Protein AF-A0A9D5EWW2-F1 (afdb_monomer_lite)

Secondary structure (DSSP, 8-state):
--HHHHHHHHHHHHHHHHHHHHHHHHHT-TTEEEEEEEEE--EETTEEEEEEEEEEEETTS-EEEEEEEEEEETTEEEEEEEEEEEETTEEEEEEEEEEEEE-HHHHHHHHHHHHHHHHHSS--

Foldseek 3Di:
DDPLVVLLVVLVVLLLVLQVVLQVVLVPDPQFDDKDWDWDFDDDVQKTKIKIKIWTQGPVRKIKMWIWMWIGHPQFIFIWTFIWIGDPVGIDTPDTQDGDGHHSNRSSVCSNVSSVVSSPPDDD

pLDDT: mean 95.32, std 6.01, range [60.41, 98.56]

Sequence (124 aa):
MNPEAIALLSAIANCHGKLREHAIRLRERPTVRDVKHVCEIPVLDGAFRVEEFVDAELVSGEAISWFLEVTVAPNGVAVEADVRRIHNVGQDLVTGIAEDKLTVDEAARQLPEIAERLCSAGTV

Radius of gyration: 14.93 Å; chains: 1; bounding box: 36×25×38 Å

Structure (mmCIF, N/CA/C/O backbone):
data_AF-A0A9D5EWW2-F1
#
_entry.id   AF-A0A9D5EWW2-F1
#
loop_
_atom_site.group_PDB
_atom_site.id
_atom_site.type_symbol
_atom_site.label_atom_id
_atom_site.label_alt_id
_atom_site.label_comp_id
_atom_site.label_asym_id
_atom_site.label_entity_id
_atom_site.label_seq_id
_atom_site.pdbx_PDB_ins_code
_atom_site.Cartn_x
_atom_site.Cartn_y
_atom_site.Cartn_z
_atom_site.occupancy
_atom_site.B_iso_or_equiv
_atom_site.auth_seq_id
_atom_site.auth_comp_id
_atom_site.auth_asym_id
_atom_site.auth_atom_id
_atom_site.pdbx_PDB_model_num
ATOM 1 N N . MET A 1 1 ? 23.647 4.860 -13.351 1.00 65.19 1 MET A N 1
ATOM 2 C CA . MET A 1 1 ? 22.381 4.271 -12.862 1.00 65.19 1 MET A CA 1
ATOM 3 C C . MET A 1 1 ? 21.278 4.764 -13.793 1.00 65.19 1 MET A C 1
ATOM 5 O O . MET A 1 1 ? 21.342 5.932 -14.156 1.00 65.19 1 MET A O 1
ATOM 9 N N . ASN A 1 2 ? 20.376 3.896 -14.271 1.00 86.69 2 ASN A N 1
ATOM 10 C CA . ASN A 1 2 ? 19.315 4.285 -15.218 1.00 86.69 2 ASN A CA 1
ATOM 11 C C . ASN A 1 2 ? 18.400 5.352 -14.559 1.00 86.69 2 ASN A C 1
ATOM 13 O O . ASN A 1 2 ? 17.913 5.081 -13.459 1.00 86.69 2 ASN A O 1
ATOM 17 N N . PRO A 1 3 ? 18.177 6.537 -15.170 1.00 90.38 3 PRO A N 1
ATOM 18 C CA . PRO A 1 3 ? 17.271 7.560 -14.638 1.00 90.38 3 PRO A CA 1
ATOM 19 C C . PRO A 1 3 ? 15.864 7.044 -14.313 1.00 90.38 3 PRO A C 1
ATOM 21 O O . PRO A 1 3 ? 15.308 7.412 -13.282 1.00 90.38 3 PRO A O 1
ATOM 24 N N . GLU A 1 4 ? 15.322 6.142 -15.132 1.00 90.12 4 GLU A N 1
ATOM 25 C CA . GLU A 1 4 ? 13.994 5.545 -14.925 1.00 90.12 4 GLU A CA 1
ATOM 26 C C . GLU A 1 4 ? 13.959 4.684 -13.656 1.00 90.12 4 GLU A C 1
ATOM 28 O O . GLU A 1 4 ? 13.011 4.736 -12.878 1.00 90.12 4 GLU A O 1
ATOM 33 N N . ALA A 1 5 ? 15.040 3.944 -13.394 1.00 91.38 5 ALA A N 1
ATOM 34 C CA . ALA A 1 5 ? 15.168 3.148 -12.180 1.00 91.38 5 ALA A CA 1
ATOM 35 C C . ALA A 1 5 ? 15.257 4.037 -10.929 1.00 91.38 5 ALA A C 1
ATOM 37 O O . ALA A 1 5 ? 14.656 3.717 -9.907 1.00 91.38 5 ALA A O 1
ATOM 38 N N . ILE A 1 6 ? 15.963 5.173 -11.004 1.00 95.94 6 ILE A N 1
ATOM 39 C CA . ILE A 1 6 ? 16.004 6.151 -9.904 1.00 95.94 6 ILE A CA 1
ATOM 40 C C . ILE A 1 6 ? 14.610 6.733 -9.658 1.00 95.94 6 ILE A C 1
ATOM 42 O O . ILE A 1 6 ? 14.208 6.863 -8.502 1.00 95.94 6 ILE A O 1
ATOM 46 N N . ALA A 1 7 ? 13.875 7.071 -10.719 1.00 96.88 7 ALA A N 1
ATOM 47 C CA . ALA A 1 7 ? 12.526 7.615 -10.611 1.00 96.88 7 ALA A CA 1
ATOM 48 C C . ALA A 1 7 ? 11.572 6.612 -9.948 1.00 96.88 7 ALA A C 1
ATOM 50 O O . ALA A 1 7 ? 10.880 6.971 -8.997 1.00 96.88 7 ALA A O 1
ATOM 51 N N . LEU A 1 8 ? 11.609 5.344 -10.367 1.00 97.00 8 LEU A N 1
ATOM 52 C CA . LEU A 1 8 ? 10.807 4.281 -9.761 1.00 97.00 8 LEU A CA 1
ATOM 53 C C . LEU A 1 8 ? 11.155 4.066 -8.282 1.00 97.00 8 LEU A C 1
ATOM 55 O O . LEU A 1 8 ? 10.263 4.044 -7.440 1.00 97.00 8 LEU A O 1
ATOM 59 N N . LEU A 1 9 ? 12.443 3.965 -7.941 1.00 96.75 9 LEU A N 1
ATOM 60 C CA . LEU A 1 9 ? 12.876 3.813 -6.547 1.00 96.75 9 LEU A CA 1
ATOM 61 C C . LEU A 1 9 ? 12.469 5.016 -5.686 1.00 96.75 9 LEU A C 1
ATOM 63 O O . LEU A 1 9 ? 12.074 4.848 -4.535 1.00 96.75 9 LEU A O 1
ATOM 67 N N . SER A 1 10 ? 12.528 6.224 -6.248 1.00 97.69 10 SER A N 1
ATOM 68 C CA . SER A 1 10 ? 12.083 7.444 -5.568 1.00 97.69 10 SER A CA 1
ATOM 69 C C . SER A 1 10 ? 10.572 7.442 -5.342 1.00 97.69 10 SER A C 1
ATOM 71 O O . SER A 1 10 ? 10.112 7.877 -4.288 1.00 97.69 10 SER A O 1
ATOM 73 N N . ALA A 1 11 ? 9.800 6.924 -6.300 1.00 98.19 11 ALA A N 1
ATOM 74 C CA . ALA A 1 11 ? 8.358 6.768 -6.171 1.00 98.19 11 ALA A CA 1
ATOM 75 C C . ALA A 1 11 ? 7.998 5.739 -5.088 1.00 98.19 11 ALA A C 1
ATOM 77 O O .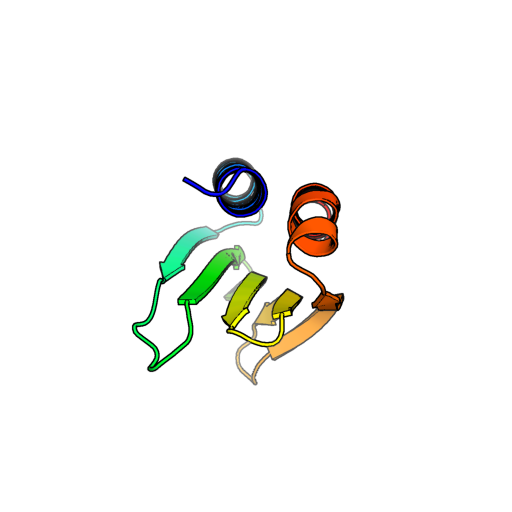 ALA A 1 11 ? 7.194 6.048 -4.213 1.00 98.19 11 ALA A O 1
ATOM 78 N N . ILE A 1 12 ? 8.662 4.578 -5.065 1.00 98.06 12 ILE A N 1
ATOM 79 C CA . ILE A 1 12 ? 8.504 3.565 -4.005 1.00 98.06 12 ILE A CA 1
ATOM 80 C C . ILE A 1 12 ? 8.849 4.161 -2.631 1.00 98.06 12 ILE A C 1
ATOM 82 O O . ILE A 1 12 ? 8.091 4.010 -1.675 1.00 98.06 12 ILE A O 1
ATOM 86 N N . ALA A 1 13 ? 9.954 4.906 -2.527 1.00 98.00 13 ALA A N 1
ATOM 87 C CA . ALA A 1 13 ? 10.333 5.581 -1.286 1.00 98.00 13 ALA A CA 1
ATOM 88 C C . ALA A 1 13 ? 9.301 6.639 -0.846 1.00 98.00 13 ALA A C 1
ATOM 90 O O . ALA A 1 13 ? 9.075 6.818 0.353 1.00 98.00 13 ALA A O 1
ATOM 91 N N . ASN A 1 14 ? 8.656 7.329 -1.793 1.00 97.69 14 ASN A N 1
ATOM 92 C CA . ASN A 1 14 ? 7.564 8.257 -1.499 1.00 97.69 14 ASN A CA 1
ATOM 93 C C . ASN A 1 14 ? 6.345 7.522 -0.925 1.00 97.69 14 ASN A C 1
ATOM 95 O O . ASN A 1 14 ? 5.815 7.953 0.100 1.00 97.69 14 ASN A O 1
ATOM 99 N N . CYS A 1 15 ? 5.956 6.393 -1.529 1.00 98.25 15 CYS A N 1
ATOM 100 C CA . CYS A 1 15 ? 4.889 5.541 -1.009 1.00 98.25 15 CYS A CA 1
ATOM 101 C C . CYS A 1 15 ? 5.188 5.109 0.430 1.00 98.25 15 CYS A C 1
ATOM 103 O O . CYS A 1 15 ? 4.363 5.341 1.310 1.00 98.25 15 CYS A O 1
ATOM 105 N N . HIS A 1 16 ? 6.393 4.601 0.697 1.00 98.25 16 HIS A N 1
ATOM 106 C CA . HIS A 1 16 ? 6.809 4.236 2.053 1.00 98.25 16 HIS A CA 1
ATOM 107 C C . HIS A 1 16 ? 6.665 5.402 3.044 1.00 98.25 16 HIS A C 1
ATOM 109 O O . HIS A 1 16 ? 6.112 5.256 4.136 1.00 98.25 16 HIS A O 1
ATOM 115 N N . GLY A 1 17 ? 7.123 6.599 2.656 1.00 97.94 17 GLY A N 1
ATOM 116 C CA . GLY A 1 17 ? 6.959 7.810 3.462 1.00 97.94 17 GLY A CA 1
ATOM 117 C C . GLY A 1 17 ? 5.491 8.111 3.782 1.00 97.94 17 GLY A C 1
ATOM 118 O O . GLY A 1 17 ? 5.155 8.371 4.939 1.00 97.94 17 GLY A O 1
ATOM 119 N N . LYS A 1 18 ? 4.607 8.004 2.784 1.00 97.56 18 LYS A N 1
ATOM 120 C CA . LYS A 1 18 ? 3.158 8.215 2.928 1.00 97.56 18 LYS A CA 1
ATOM 121 C C . LYS A 1 18 ? 2.513 7.200 3.868 1.00 97.56 18 LYS A C 1
ATOM 123 O O . LYS A 1 18 ? 1.782 7.609 4.771 1.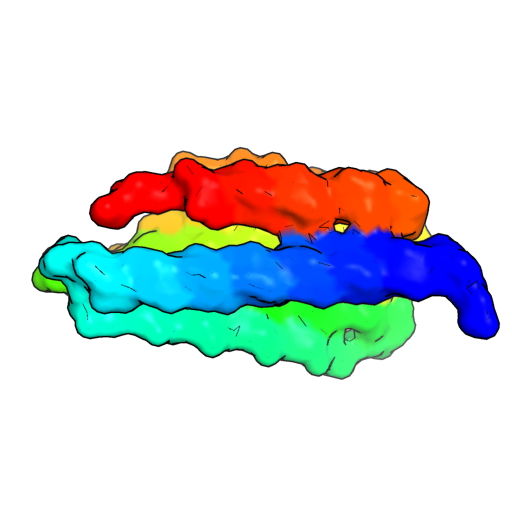00 97.56 18 LYS A O 1
ATOM 128 N N . LEU A 1 19 ? 2.798 5.907 3.698 1.00 97.94 19 LEU A N 1
ATOM 129 C CA . LEU A 1 19 ? 2.263 4.859 4.574 1.00 97.94 19 LEU A CA 1
ATOM 130 C C . LEU A 1 19 ? 2.780 5.027 6.008 1.00 97.94 19 LEU A C 1
ATOM 132 O O . LEU A 1 19 ? 2.002 4.935 6.958 1.00 97.94 19 LEU A O 1
ATOM 136 N N . ARG A 1 20 ? 4.056 5.385 6.186 1.00 98.12 20 ARG A N 1
ATOM 137 C CA . ARG A 1 20 ? 4.621 5.693 7.507 1.00 98.12 20 ARG A CA 1
ATOM 138 C C . ARG A 1 20 ? 3.913 6.867 8.187 1.00 98.12 20 ARG A C 1
ATOM 140 O O . ARG A 1 20 ? 3.576 6.780 9.368 1.00 98.12 20 ARG A O 1
ATOM 147 N N . GLU A 1 21 ? 3.692 7.968 7.472 1.00 97.69 21 GLU A N 1
ATOM 148 C CA . GLU A 1 21 ? 2.942 9.121 7.990 1.00 97.69 21 GLU A CA 1
ATOM 149 C C . GLU A 1 21 ? 1.495 8.752 8.320 1.00 97.69 21 GLU A C 1
ATOM 151 O O . GLU A 1 21 ? 0.966 9.161 9.355 1.00 97.69 21 GLU A O 1
ATOM 156 N N . HIS A 1 22 ? 0.856 7.953 7.465 1.00 97.56 22 HIS A N 1
ATOM 157 C CA . HIS A 1 22 ? -0.493 7.457 7.691 1.00 97.56 22 HIS A CA 1
ATOM 158 C C . HIS A 1 22 ? -0.567 6.606 8.968 1.00 97.56 22 HIS A C 1
ATOM 160 O O . HIS A 1 22 ? -1.421 6.865 9.816 1.00 97.56 22 HIS A O 1
ATOM 166 N N . ALA A 1 23 ? 0.385 5.692 9.182 1.00 98.00 23 ALA A N 1
ATOM 167 C CA . ALA A 1 23 ? 0.491 4.906 10.409 1.00 98.00 23 ALA A CA 1
ATOM 168 C C . ALA A 1 23 ? 0.651 5.784 11.662 1.00 98.00 23 ALA A C 1
ATOM 170 O O . ALA A 1 23 ? 0.042 5.505 12.694 1.00 98.00 23 ALA A O 1
ATOM 171 N N . ILE A 1 24 ? 1.436 6.866 11.589 1.00 97.38 24 ILE A N 1
ATOM 172 C CA . ILE A 1 24 ? 1.569 7.830 12.695 1.00 97.38 24 ILE A CA 1
ATOM 173 C C . ILE A 1 24 ? 0.221 8.497 12.992 1.00 97.38 24 ILE A C 1
ATOM 175 O O . ILE A 1 24 ? -0.209 8.484 14.143 1.00 97.38 24 ILE A O 1
ATOM 179 N N . ARG A 1 25 ? -0.480 9.004 11.970 1.00 96.88 25 ARG A N 1
ATOM 180 C CA . ARG A 1 25 ? -1.799 9.644 12.140 1.00 96.88 25 ARG A CA 1
ATOM 181 C C . ARG A 1 25 ? -2.857 8.690 12.694 1.00 96.88 25 ARG A C 1
ATOM 183 O O . ARG A 1 25 ? -3.733 9.114 13.439 1.00 96.88 25 ARG A O 1
ATOM 190 N N . LEU A 1 26 ? -2.808 7.411 12.327 1.00 96.94 26 LEU A N 1
ATOM 191 C CA . LEU A 1 26 ? -3.737 6.404 12.841 1.00 96.94 26 LEU A CA 1
ATOM 192 C C . LEU A 1 26 ? -3.565 6.170 14.345 1.00 96.94 26 LEU A C 1
ATOM 194 O O . LEU A 1 26 ? -4.565 6.031 15.041 1.00 96.94 26 LEU A O 1
ATOM 198 N N . ARG A 1 27 ? -2.328 6.202 14.863 1.00 96.88 27 ARG A N 1
ATOM 199 C CA . ARG A 1 27 ? -2.054 6.035 16.307 1.00 96.88 27 ARG A CA 1
ATOM 200 C C . ARG A 1 27 ? -2.676 7.125 17.174 1.00 96.88 27 ARG A C 1
ATOM 202 O O . ARG A 1 27 ? -2.878 6.915 18.363 1.00 96.88 27 ARG A O 1
ATOM 209 N N . GLU A 1 28 ? -2.959 8.287 16.596 1.00 95.81 28 GLU A N 1
ATOM 210 C CA . GLU A 1 28 ? -3.572 9.419 17.294 1.00 95.81 28 GLU A CA 1
ATOM 211 C C . GLU A 1 28 ? -5.106 9.308 17.360 1.00 95.81 28 GLU A C 1
ATOM 213 O O . GLU A 1 28 ? -5.755 10.113 18.033 1.00 95.81 28 GLU A O 1
ATOM 218 N N . ARG A 1 29 ? -5.717 8.327 16.674 1.00 95.94 29 ARG A N 1
ATOM 219 C CA . ARG A 1 29 ? -7.176 8.174 16.629 1.00 95.94 29 ARG A CA 1
ATOM 220 C C . ARG A 1 29 ? -7.704 7.419 17.853 1.00 95.94 29 ARG A C 1
ATOM 222 O O . ARG A 1 29 ? -7.217 6.336 18.156 1.00 95.94 29 ARG A O 1
ATOM 229 N N . PRO A 1 30 ? -8.779 7.902 18.503 1.00 95.69 30 PRO A N 1
ATOM 230 C CA . PRO A 1 30 ? -9.335 7.262 19.699 1.00 95.69 30 PRO A CA 1
ATOM 231 C C . PRO A 1 30 ? -10.001 5.903 19.426 1.00 95.69 30 PRO A C 1
ATOM 233 O O . PRO A 1 30 ? -10.210 5.126 20.353 1.00 95.69 30 PRO A O 1
ATOM 236 N N . THR A 1 31 ? -10.364 5.620 18.172 1.00 96.06 31 THR A N 1
ATOM 237 C CA . THR A 1 31 ? -10.945 4.340 17.736 1.00 96.06 31 THR A CA 1
ATOM 238 C C . THR A 1 31 ? -9.889 3.267 17.470 1.00 96.06 31 THR A C 1
ATOM 240 O O . THR A 1 31 ? -10.243 2.093 17.349 1.00 96.06 31 THR A O 1
ATOM 243 N N . VAL A 1 32 ? -8.608 3.648 17.421 1.00 97.69 32 VAL A N 1
ATOM 244 C CA . VAL A 1 32 ? -7.473 2.771 17.132 1.00 97.69 32 VAL A CA 1
ATOM 245 C C . VAL A 1 32 ? -6.789 2.372 18.434 1.00 97.69 32 VAL A C 1
ATOM 247 O O . VAL A 1 32 ? -6.403 3.210 19.246 1.00 97.69 32 VAL A O 1
ATOM 250 N N . ARG A 1 33 ? -6.650 1.065 18.634 1.00 97.75 33 ARG A N 1
ATOM 251 C CA . ARG A 1 33 ? -5.991 0.446 19.782 1.00 97.75 33 ARG A CA 1
ATOM 252 C C . ARG A 1 33 ? -4.491 0.284 19.562 1.00 97.75 33 ARG A C 1
ATOM 254 O O . ARG A 1 33 ? -3.718 0.565 20.471 1.00 97.75 33 ARG A O 1
ATOM 261 N N . ASP A 1 34 ? -4.101 -0.192 18.384 1.00 98.19 34 ASP A N 1
ATOM 262 C CA . ASP A 1 34 ? -2.705 -0.401 18.004 1.00 98.19 34 ASP A CA 1
ATOM 263 C C . ASP A 1 34 ? -2.520 -0.184 16.498 1.00 98.19 34 ASP A C 1
ATOM 265 O O . ASP A 1 34 ? -3.465 -0.325 15.720 1.00 98.19 34 ASP A O 1
ATOM 269 N N . VAL A 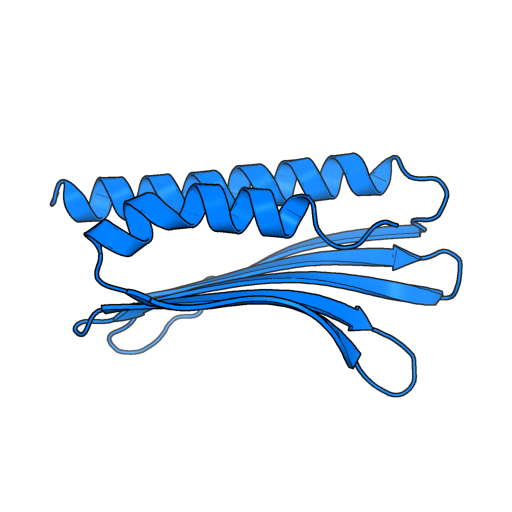1 35 ? -1.299 0.171 16.092 1.00 98.31 35 VAL A N 1
ATOM 270 C CA . VAL A 1 35 ? -0.932 0.321 14.681 1.00 98.31 35 VAL A CA 1
ATOM 271 C C . VAL A 1 35 ? 0.381 -0.380 14.388 1.00 98.31 35 VAL A C 1
ATOM 273 O O . VAL A 1 35 ? 1.458 0.061 14.826 1.00 98.31 35 VAL A O 1
ATOM 276 N N . LYS A 1 36 ? 0.296 -1.393 13.530 1.00 98.06 36 LYS A N 1
ATOM 277 C CA . LYS A 1 36 ? 1.441 -2.098 12.969 1.00 98.06 36 LYS A CA 1
ATOM 278 C C . LYS A 1 36 ? 1.755 -1.529 11.589 1.00 98.06 36 LYS A C 1
ATOM 280 O O . LYS A 1 36 ? 0.870 -1.364 10.766 1.00 98.06 36 LYS A O 1
ATOM 285 N N . HIS A 1 37 ? 3.023 -1.230 11.335 1.00 98.25 37 HIS A N 1
ATOM 286 C CA . HIS A 1 37 ? 3.507 -0.827 10.015 1.00 98.25 37 HIS A CA 1
ATOM 287 C C . HIS A 1 37 ? 4.671 -1.734 9.648 1.00 98.25 37 HIS A C 1
ATOM 289 O O . HIS A 1 37 ? 5.631 -1.836 10.416 1.00 98.25 37 HIS A O 1
ATOM 295 N N . VAL A 1 38 ? 4.557 -2.429 8.522 1.00 97.88 38 VAL A N 1
ATOM 296 C CA . VAL A 1 38 ? 5.534 -3.418 8.067 1.00 97.88 38 VAL A CA 1
ATOM 297 C C . VAL A 1 38 ? 5.855 -3.162 6.607 1.00 97.88 38 VAL A C 1
ATOM 299 O O . VAL A 1 38 ? 4.956 -2.918 5.811 1.00 97.88 38 VAL A O 1
ATOM 302 N N . CYS A 1 39 ? 7.140 -3.244 6.279 1.00 97.94 39 CYS A N 1
ATOM 303 C CA . CYS A 1 39 ? 7.655 -3.237 4.919 1.00 97.94 39 CYS A CA 1
ATOM 304 C C . CYS A 1 39 ? 8.552 -4.469 4.765 1.00 97.94 39 CYS A C 1
ATOM 306 O O . CYS A 1 39 ? 9.543 -4.614 5.487 1.00 97.94 39 CYS A O 1
ATOM 308 N N . GLU A 1 40 ? 8.183 -5.362 3.859 1.00 97.50 40 GLU A N 1
ATOM 309 C CA . GLU A 1 40 ? 8.900 -6.584 3.526 1.00 97.50 40 GLU A CA 1
ATOM 310 C C . GLU A 1 40 ? 9.424 -6.502 2.093 1.00 97.50 40 GLU A C 1
ATOM 312 O O . GLU A 1 40 ? 8.763 -6.013 1.179 1.00 97.50 40 GLU A O 1
ATOM 317 N N . ILE A 1 41 ? 10.652 -6.982 1.901 1.00 96.31 41 ILE A N 1
ATOM 318 C CA . ILE A 1 41 ? 11.314 -7.026 0.595 1.00 96.31 41 ILE A CA 1
ATOM 319 C C . ILE A 1 41 ? 11.754 -8.473 0.365 1.00 96.31 41 ILE A C 1
ATOM 321 O O . ILE A 1 41 ? 12.920 -8.811 0.606 1.00 96.31 41 ILE A O 1
ATOM 325 N N . PRO A 1 42 ? 10.820 -9.375 0.015 1.00 93.00 42 PRO A N 1
ATOM 326 C CA . PRO A 1 42 ? 11.150 -10.775 -0.185 1.00 93.00 42 PRO A CA 1
ATOM 327 C C . PRO A 1 42 ? 12.109 -10.940 -1.364 1.00 93.00 42 PRO A C 1
ATOM 329 O O . PRO A 1 42 ? 12.028 -10.249 -2.382 1.00 93.00 42 PRO A O 1
ATOM 332 N N . VAL A 1 43 ? 13.029 -11.893 -1.227 1.00 88.19 43 VAL A N 1
ATOM 333 C CA . VAL A 1 43 ? 13.944 -12.265 -2.307 1.00 88.19 43 VAL A CA 1
ATOM 334 C C . VAL A 1 43 ? 13.190 -13.162 -3.281 1.00 88.19 43 VAL A C 1
ATOM 336 O O . VAL A 1 43 ? 12.742 -14.243 -2.903 1.00 88.19 43 VAL A O 1
ATOM 339 N N . LEU A 1 44 ? 13.066 -12.716 -4.530 1.00 89.75 44 LEU A N 1
ATOM 340 C CA . LEU A 1 44 ? 12.427 -13.460 -5.611 1.00 89.75 44 LEU A CA 1
ATOM 341 C C . LEU A 1 44 ? 13.413 -13.642 -6.767 1.00 89.75 44 LEU A C 1
ATOM 343 O O . LEU A 1 44 ? 14.130 -12.714 -7.145 1.00 89.75 44 LEU A O 1
ATOM 347 N N . ASP A 1 45 ? 13.436 -14.834 -7.358 1.00 90.31 45 ASP A N 1
ATOM 348 C CA . ASP A 1 45 ? 14.298 -15.101 -8.506 1.00 90.31 45 ASP A CA 1
ATOM 349 C C . ASP A 1 45 ? 13.828 -14.296 -9.723 1.00 90.31 45 ASP A C 1
ATOM 351 O O . ASP A 1 45 ? 12.736 -14.494 -10.255 1.00 90.31 45 ASP A O 1
ATOM 355 N N . GLY A 1 46 ? 14.681 -13.373 -10.173 1.00 90.94 46 GLY A N 1
ATOM 356 C CA . GLY A 1 46 ? 14.431 -12.558 -11.360 1.00 90.94 46 GLY A CA 1
ATOM 357 C C . GLY A 1 46 ? 13.442 -11.408 -11.165 1.00 90.94 46 GLY A C 1
ATOM 358 O O . GLY A 1 46 ? 13.098 -10.767 -12.153 1.00 90.94 46 GLY A O 1
ATOM 359 N N . ALA A 1 47 ? 13.012 -11.1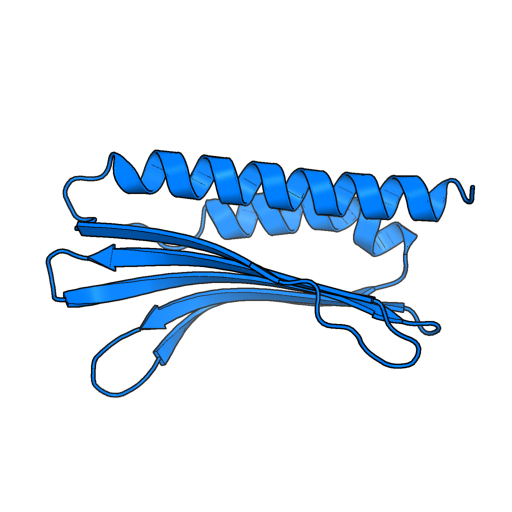16 -9.935 1.00 93.94 47 ALA A N 1
ATOM 360 C CA . ALA A 1 47 ? 12.128 -9.995 -9.630 1.00 93.94 47 ALA A CA 1
ATOM 361 C C . ALA A 1 47 ? 12.520 -9.306 -8.316 1.00 93.94 47 ALA A C 1
ATOM 363 O O . ALA A 1 47 ? 13.181 -9.879 -7.453 1.00 93.94 47 ALA A O 1
ATOM 364 N N . PHE A 1 48 ? 12.091 -8.061 -8.166 1.00 93.50 48 PHE A N 1
ATOM 365 C CA . PHE A 1 48 ? 12.183 -7.295 -6.931 1.00 93.50 48 PHE A CA 1
ATOM 366 C C . PHE A 1 48 ? 10.767 -6.987 -6.464 1.00 93.50 48 PHE A C 1
ATOM 368 O O . PHE A 1 48 ? 9.992 -6.431 -7.236 1.00 93.50 48 PHE A O 1
ATOM 375 N N . ARG A 1 49 ? 10.423 -7.333 -5.225 1.00 96.88 49 ARG A N 1
ATOM 376 C CA . ARG A 1 49 ? 9.099 -7.059 -4.665 1.00 96.88 49 ARG A CA 1
ATOM 377 C C . ARG A 1 49 ? 9.221 -6.278 -3.371 1.00 96.88 49 ARG A C 1
ATOM 379 O O . ARG A 1 49 ? 10.084 -6.580 -2.551 1.00 96.88 49 ARG A O 1
ATOM 386 N N . VAL A 1 50 ? 8.351 -5.291 -3.213 1.00 97.81 50 VAL A N 1
ATOM 387 C CA . VAL A 1 50 ? 8.117 -4.577 -1.960 1.00 97.81 50 VAL A CA 1
ATOM 388 C C . VAL A 1 50 ? 6.668 -4.807 -1.583 1.00 97.81 50 VAL A C 1
ATOM 390 O O . VAL A 1 50 ? 5.780 -4.479 -2.363 1.00 97.81 50 VAL A O 1
ATOM 393 N N . GLU A 1 51 ? 6.450 -5.355 -0.399 1.00 98.12 51 GLU A N 1
ATOM 394 C CA . GLU A 1 51 ? 5.140 -5.463 0.233 1.00 98.12 51 GLU A CA 1
ATOM 395 C C . GLU A 1 51 ? 5.131 -4.557 1.450 1.00 98.12 51 GLU A C 1
ATOM 397 O O . GLU A 1 51 ? 5.988 -4.660 2.328 1.00 98.12 51 GLU A O 1
ATOM 402 N N . GLU A 1 52 ? 4.171 -3.653 1.517 1.00 98.31 52 GLU A N 1
ATOM 403 C CA . GLU A 1 52 ? 4.041 -2.734 2.628 1.00 98.31 52 GLU A CA 1
ATOM 404 C C . GLU A 1 52 ? 2.596 -2.674 3.087 1.00 98.31 52 GLU A C 1
ATOM 406 O O . GLU A 1 52 ? 1.673 -2.539 2.285 1.00 98.31 52 GLU A O 1
ATOM 411 N N . PHE A 1 53 ? 2.401 -2.768 4.397 1.00 96.88 53 PHE A N 1
ATOM 412 C CA . PHE A 1 53 ? 1.081 -2.663 4.984 1.00 96.88 53 PHE A CA 1
ATOM 413 C C . PHE A 1 53 ? 1.084 -1.875 6.283 1.00 96.88 53 PHE A C 1
ATOM 415 O O . PHE A 1 53 ? 2.034 -1.901 7.076 1.00 96.88 53 PHE A O 1
ATOM 422 N N . VAL A 1 54 ? -0.022 -1.175 6.499 1.00 98.44 54 VAL A N 1
ATOM 423 C CA . VAL A 1 54 ? -0.367 -0.546 7.768 1.00 98.44 54 VAL A CA 1
ATOM 424 C C . VAL A 1 54 ? -1.626 -1.226 8.271 1.00 98.44 54 VAL A C 1
ATOM 426 O O . VAL A 1 54 ? -2.641 -1.181 7.593 1.00 98.44 54 VAL A O 1
ATOM 429 N N . ASP A 1 55 ? -1.573 -1.822 9.454 1.00 97.56 55 ASP A N 1
ATOM 430 C CA . ASP A 1 55 ? -2.737 -2.401 10.117 1.00 97.56 55 ASP A CA 1
ATOM 431 C C . ASP A 1 55 ? -3.104 -1.523 11.310 1.00 97.56 55 ASP A C 1
ATOM 433 O O . ASP A 1 55 ? -2.282 -1.321 12.206 1.00 97.56 55 ASP A O 1
ATOM 437 N N . ALA A 1 56 ? -4.333 -1.016 11.338 1.00 98.12 56 ALA A N 1
ATOM 438 C CA . ALA A 1 56 ? -4.917 -0.353 12.495 1.00 98.12 56 ALA A CA 1
ATOM 439 C C . ALA A 1 56 ? -5.888 -1.306 13.179 1.00 98.12 56 ALA A C 1
ATOM 441 O O . ALA A 1 56 ? -6.979 -1.564 12.667 1.00 98.12 56 ALA A O 1
ATOM 442 N N . GLU A 1 57 ? -5.509 -1.805 14.348 1.00 97.88 57 GLU A N 1
ATOM 443 C CA . GLU A 1 57 ? -6.424 -2.558 15.190 1.00 97.88 57 GLU A CA 1
ATOM 444 C C . GLU A 1 57 ? -7.371 -1.599 15.909 1.00 97.88 57 GLU A C 1
ATOM 446 O O . GLU A 1 57 ? -6.943 -0.616 16.512 1.00 97.88 57 GLU A O 1
ATOM 451 N N . LEU A 1 58 ? -8.666 -1.883 15.861 1.00 96.69 58 LEU A N 1
ATOM 452 C CA . LEU A 1 58 ? -9.717 -1.057 16.430 1.00 96.69 58 LEU A CA 1
ATOM 453 C C . LEU A 1 58 ? -10.050 -1.492 17.852 1.00 96.69 58 LEU A C 1
ATOM 455 O O . LEU A 1 58 ? -9.924 -2.657 18.231 1.00 96.69 58 LEU A O 1
ATOM 459 N N . VAL A 1 59 ? -10.599 -0.567 18.635 1.00 96.69 59 VAL A N 1
ATOM 460 C CA . VAL A 1 59 ? -11.144 -0.880 19.968 1.00 96.69 59 VAL A CA 1
ATOM 461 C C . VAL A 1 59 ? -12.285 -1.909 19.924 1.00 96.69 59 VAL A C 1
ATOM 463 O O . VAL A 1 59 ? -12.547 -2.566 20.928 1.00 96.69 59 VAL A O 1
ATOM 466 N N . SER A 1 60 ? -12.938 -2.083 18.767 1.00 93.94 60 SER A N 1
ATOM 467 C CA . SER A 1 60 ? -13.949 -3.125 18.532 1.00 93.94 60 SER A CA 1
ATOM 468 C C . SER A 1 60 ? -13.364 -4.541 18.437 1.00 93.94 60 SER A C 1
ATOM 470 O O . SER A 1 60 ? -14.122 -5.505 18.520 1.00 93.94 60 SER A O 1
ATOM 472 N N . GLY A 1 61 ? -12.042 -4.677 18.275 1.00 93.94 61 GLY A N 1
ATOM 473 C CA . GLY A 1 61 ? -11.347 -5.950 18.057 1.00 93.94 61 GLY A CA 1
ATOM 474 C C . GLY A 1 61 ? -11.221 -6.370 16.588 1.00 93.94 61 GLY A C 1
ATOM 475 O O . GLY A 1 61 ? -10.684 -7.436 16.307 1.00 93.94 61 GLY A O 1
ATOM 476 N N . GLU A 1 62 ? -11.711 -5.557 15.653 1.00 96.19 62 GLU A N 1
ATOM 477 C CA . GLU A 1 62 ? -11.439 -5.700 14.217 1.00 96.19 62 GLU A CA 1
ATOM 478 C C . GLU A 1 62 ? -10.186 -4.905 13.831 1.00 96.19 62 GLU A C 1
ATOM 480 O O . GLU A 1 62 ? -9.691 -4.115 14.630 1.00 96.19 62 GLU A O 1
ATOM 485 N N . ALA A 1 63 ? -9.695 -5.052 12.602 1.00 96.69 63 ALA A N 1
ATOM 486 C CA . ALA A 1 63 ? -8.636 -4.199 12.072 1.00 96.69 63 ALA A CA 1
ATOM 487 C C . ALA A 1 63 ? -8.966 -3.678 10.670 1.00 96.69 63 ALA A C 1
ATOM 489 O O . ALA A 1 63 ? -9.723 -4.301 9.925 1.00 96.69 63 ALA A O 1
ATOM 490 N N . ILE A 1 64 ? -8.389 -2.537 10.308 1.00 97.81 64 ILE A N 1
ATOM 491 C CA . ILE A 1 64 ? -8.344 -2.044 8.929 1.00 97.81 64 ILE A CA 1
ATOM 492 C C . ILE A 1 64 ? -6.895 -2.128 8.458 1.00 97.81 64 ILE A C 1
ATOM 494 O O . ILE A 1 64 ? -5.997 -1.711 9.186 1.00 97.81 64 ILE A O 1
ATOM 498 N N . SER A 1 65 ? -6.6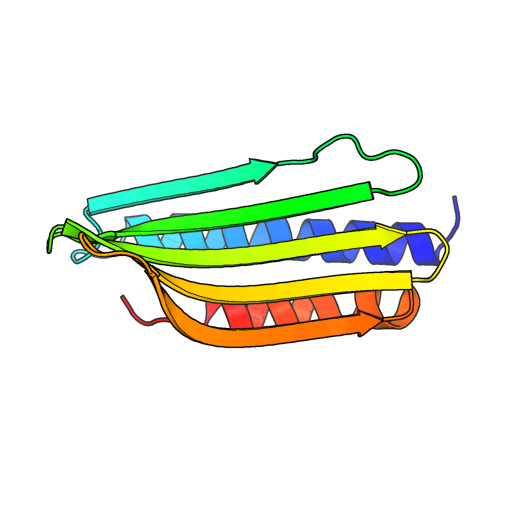75 -2.679 7.270 1.00 97.81 65 SER A N 1
ATOM 499 C CA . SER A 1 65 ? -5.357 -2.849 6.665 1.00 97.81 65 SER A CA 1
ATOM 500 C C . SER A 1 65 ? -5.275 -2.061 5.365 1.00 97.81 65 SER A C 1
ATOM 502 O O . SER A 1 65 ? -6.161 -2.190 4.522 1.00 97.81 65 SER A O 1
ATOM 504 N N . TRP A 1 66 ? -4.233 -1.248 5.209 1.00 98.44 66 TRP A N 1
ATOM 505 C CA . TRP A 1 66 ? -3.874 -0.573 3.961 1.00 98.44 66 TRP A CA 1
ATOM 506 C C . TRP A 1 66 ? -2.678 -1.289 3.374 1.00 98.44 66 TRP A C 1
ATOM 508 O O . TRP A 1 66 ? -1.599 -1.242 3.963 1.00 98.44 66 TRP A O 1
ATOM 518 N N . PHE A 1 67 ? -2.874 -1.925 2.228 1.00 98.25 67 PHE A N 1
ATOM 519 C CA . PHE A 1 67 ? -1.892 -2.777 1.582 1.00 98.25 67 PHE A CA 1
ATOM 520 C C . PHE A 1 67 ? -1.386 -2.136 0.288 1.00 98.25 67 PHE A C 1
ATOM 522 O O . PHE A 1 67 ? -2.170 -1.590 -0.492 1.00 98.25 67 PHE A O 1
ATOM 529 N N . LEU A 1 68 ? -0.074 -2.205 0.070 1.00 98.56 68 LEU A N 1
ATOM 530 C CA . LEU A 1 68 ? 0.605 -1.838 -1.166 1.00 98.56 68 LEU A CA 1
ATOM 531 C C . LEU A 1 68 ? 1.652 -2.905 -1.498 1.00 98.56 68 LEU A C 1
ATOM 533 O O . LEU A 1 68 ? 2.593 -3.116 -0.736 1.00 98.56 68 LEU A O 1
ATOM 537 N N . GLU A 1 69 ? 1.543 -3.502 -2.675 1.00 98.50 69 GLU A N 1
ATOM 538 C CA . GLU A 1 69 ? 2.578 -4.335 -3.271 1.00 98.50 69 GLU A CA 1
ATOM 539 C C . GLU A 1 69 ? 3.088 -3.689 -4.560 1.00 98.50 69 GLU A C 1
ATOM 541 O O . GLU A 1 69 ? 2.315 -3.254 -5.417 1.00 98.50 69 GLU A O 1
ATOM 546 N N . VAL A 1 70 ? 4.410 -3.659 -4.720 1.00 98.31 70 VAL A N 1
ATOM 547 C CA . VAL A 1 70 ? 5.077 -3.290 -5.970 1.00 98.31 70 VAL A CA 1
ATOM 548 C C . VAL A 1 70 ? 6.041 -4.402 -6.356 1.00 98.31 70 VAL A C 1
ATOM 550 O O . VAL A 1 70 ? 7.060 -4.605 -5.695 1.00 98.31 70 VAL A O 1
ATOM 553 N N . THR A 1 71 ? 5.755 -5.085 -7.460 1.00 97.94 71 THR A N 1
ATOM 554 C CA . THR A 1 71 ? 6.602 -6.145 -8.016 1.00 97.94 71 THR A CA 1
ATOM 555 C C . THR A 1 71 ? 7.229 -5.680 -9.329 1.00 97.94 71 THR A C 1
ATOM 557 O O . THR A 1 71 ? 6.552 -5.512 -10.337 1.00 97.94 71 THR A O 1
ATOM 560 N N . VAL A 1 72 ? 8.545 -5.492 -9.337 1.00 96.50 72 VAL A N 1
ATOM 561 C CA . VAL A 1 72 ? 9.360 -5.121 -10.499 1.00 96.50 72 VAL A CA 1
ATOM 562 C C . VAL A 1 72 ? 9.979 -6.376 -11.109 1.00 96.50 72 VAL A C 1
ATOM 564 O O . VAL A 1 72 ? 10.785 -7.060 -10.478 1.00 96.50 72 VAL A O 1
ATOM 567 N N . ALA A 1 73 ? 9.641 -6.659 -12.360 1.00 94.75 73 ALA A N 1
ATOM 568 C CA . ALA A 1 73 ? 10.123 -7.804 -13.122 1.00 94.75 73 ALA A CA 1
ATOM 569 C C . ALA A 1 73 ? 10.628 -7.360 -14.513 1.00 94.75 73 ALA A C 1
ATOM 571 O O . ALA A 1 73 ? 10.377 -6.228 -14.936 1.00 94.75 73 ALA A O 1
ATOM 572 N N . PRO A 1 74 ? 11.322 -8.224 -15.282 1.00 92.19 74 PRO A N 1
ATOM 573 C CA . PRO A 1 74 ? 11.857 -7.857 -16.596 1.00 92.19 74 PRO A CA 1
ATOM 574 C C . PRO A 1 74 ? 10.795 -7.409 -17.610 1.00 92.19 74 PRO A C 1
ATOM 576 O O . PRO A 1 74 ? 11.116 -6.715 -18.569 1.00 92.19 74 PRO A O 1
ATOM 579 N N . ASN A 1 75 ? 9.540 -7.821 -17.418 1.00 91.00 75 ASN A N 1
ATOM 580 C CA . ASN A 1 75 ? 8.412 -7.521 -18.297 1.00 91.00 75 ASN A CA 1
ATOM 581 C C . ASN A 1 75 ? 7.531 -6.356 -17.811 1.00 91.00 75 ASN A C 1
ATOM 583 O O . ASN A 1 75 ? 6.529 -6.072 -18.465 1.00 91.00 75 ASN A O 1
ATOM 587 N N . GLY A 1 76 ? 7.876 -5.695 -16.701 1.00 95.38 76 GLY A N 1
ATOM 588 C CA . GLY A 1 76 ? 7.134 -4.542 -16.193 1.00 95.38 76 GLY A CA 1
ATOM 589 C C . GLY A 1 76 ? 7.078 -4.463 -14.672 1.00 95.38 76 GLY A C 1
ATOM 590 O O . GLY A 1 76 ? 7.788 -5.168 -13.956 1.00 95.38 76 GLY A O 1
ATOM 591 N N . VAL A 1 77 ? 6.214 -3.579 -14.188 1.00 97.88 77 VAL A N 1
ATOM 592 C CA . VAL A 1 77 ? 5.946 -3.349 -12.770 1.00 97.88 77 VAL A CA 1
ATOM 593 C C . VAL A 1 77 ? 4.488 -3.693 -12.500 1.00 97.88 77 VAL A C 1
ATOM 595 O O . VAL A 1 77 ? 3.595 -3.063 -13.059 1.00 97.88 77 VAL A O 1
ATOM 598 N N . ALA A 1 78 ? 4.234 -4.696 -11.670 1.00 98.06 78 ALA A N 1
ATOM 599 C CA . ALA A 1 78 ? 2.903 -4.959 -11.142 1.00 98.06 78 ALA A CA 1
ATOM 600 C C . ALA A 1 78 ? 2.697 -4.146 -9.859 1.00 98.06 78 ALA A C 1
ATOM 602 O O . ALA A 1 78 ? 3.602 -4.080 -9.024 1.00 98.06 78 ALA A O 1
ATOM 603 N N . VAL A 1 79 ? 1.528 -3.525 -9.726 1.00 98.38 79 VAL A N 1
ATOM 604 C CA . VAL A 1 79 ? 1.133 -2.770 -8.534 1.00 98.38 79 VAL A CA 1
ATOM 605 C C . VAL A 1 79 ? -0.222 -3.275 -8.060 1.00 98.38 79 VAL A C 1
ATOM 607 O O . VAL A 1 79 ? -1.188 -3.247 -8.822 1.00 98.38 79 VAL A O 1
ATOM 610 N N . GLU A 1 80 ? -0.287 -3.697 -6.802 1.00 98.50 80 GLU A N 1
ATOM 611 C CA . GLU A 1 80 ? -1.529 -4.014 -6.094 1.00 98.50 80 GLU A CA 1
ATOM 612 C C . GLU A 1 80 ? -1.657 -3.049 -4.920 1.00 98.50 80 GLU A C 1
ATOM 614 O O . GLU A 1 80 ? -0.702 -2.828 -4.176 1.00 98.50 80 GLU A O 1
ATOM 619 N N . ALA A 1 81 ? -2.818 -2.425 -4.766 1.00 98.38 81 ALA A N 1
ATOM 620 C CA . ALA A 1 81 ? -3.092 -1.572 -3.623 1.00 98.38 81 ALA A CA 1
ATOM 621 C C . ALA A 1 81 ? -4.567 -1.638 -3.255 1.00 98.38 81 ALA A C 1
ATOM 623 O O . ALA A 1 81 ? -5.440 -1.426 -4.104 1.00 98.38 81 ALA A O 1
ATOM 624 N N . ASP A 1 82 ? -4.852 -1.862 -1.979 1.00 98.12 82 ASP A N 1
ATOM 625 C CA . ASP A 1 82 ? -6.217 -1.932 -1.480 1.00 98.12 82 ASP A CA 1
ATOM 626 C C . ASP A 1 82 ? -6.319 -1.693 0.029 1.00 98.12 82 ASP A C 1
ATOM 628 O O . ASP A 1 82 ? -5.329 -1.619 0.759 1.00 98.12 82 ASP A O 1
ATOM 632 N N . VAL A 1 83 ? -7.558 -1.515 0.482 1.00 98.12 83 VAL A N 1
ATOM 633 C CA . VAL A 1 83 ? -7.910 -1.436 1.897 1.00 98.12 83 VAL A CA 1
ATOM 634 C C . VAL A 1 83 ? -8.809 -2.608 2.243 1.00 98.12 83 VAL A C 1
ATOM 636 O O . VAL A 1 83 ? -9.821 -2.836 1.572 1.00 98.12 83 VAL A O 1
ATOM 639 N N . ARG A 1 84 ? -8.481 -3.320 3.318 1.00 97.44 84 ARG A N 1
ATOM 640 C CA . ARG A 1 84 ? -9.218 -4.495 3.798 1.00 97.44 84 ARG A CA 1
ATOM 641 C C . ARG A 1 84 ? -9.693 -4.278 5.226 1.00 97.44 84 ARG A C 1
ATOM 643 O O . ARG A 1 84 ? -9.009 -3.648 6.029 1.00 97.44 84 ARG A O 1
ATOM 650 N N . ARG A 1 85 ? -10.855 -4.830 5.562 1.00 96.44 85 ARG A N 1
ATOM 651 C CA . ARG A 1 85 ? -11.321 -4.976 6.943 1.00 96.44 85 ARG A CA 1
ATOM 652 C C . ARG A 1 85 ? -11.064 -6.408 7.373 1.00 96.44 85 ARG A C 1
ATOM 654 O O . ARG A 1 85 ? -11.521 -7.339 6.722 1.00 96.44 85 ARG A O 1
ATOM 661 N N . ILE A 1 86 ? -10.342 -6.572 8.469 1.00 95.81 86 ILE A N 1
ATOM 662 C CA . ILE A 1 86 ? -9.989 -7.861 9.052 1.00 95.81 86 ILE A CA 1
ATOM 663 C C . ILE A 1 86 ? -10.864 -8.076 10.286 1.00 95.81 86 ILE A C 1
ATOM 665 O O . ILE A 1 86 ? -10.945 -7.226 11.174 1.00 95.81 86 ILE A O 1
ATOM 669 N N . HIS A 1 87 ? -11.518 -9.228 10.345 1.00 94.50 87 HIS A N 1
ATOM 670 C CA . HIS A 1 87 ? -12.396 -9.635 11.439 1.00 94.50 87 HIS A CA 1
ATOM 671 C C . HIS A 1 87 ? -12.206 -11.124 11.755 1.00 94.50 87 HIS A C 1
ATOM 673 O O . HIS A 1 87 ? -11.497 -11.847 11.057 1.00 94.50 87 HIS A O 1
ATOM 679 N N . ASN A 1 88 ? -12.870 -11.625 12.793 1.00 92.06 88 ASN A N 1
ATOM 680 C CA . ASN A 1 88 ? -12.670 -12.989 13.295 1.00 92.06 88 ASN A CA 1
ATOM 681 C C . ASN A 1 88 ? -13.007 -14.123 12.303 1.00 92.06 88 ASN A C 1
ATOM 683 O O . ASN A 1 88 ? -12.577 -15.252 12.527 1.00 92.06 88 ASN A O 1
ATOM 687 N N . VAL A 1 89 ? -13.762 -13.851 11.235 1.00 93.06 89 VAL A N 1
ATOM 688 C CA . VAL A 1 89 ? -14.129 -14.847 10.211 1.00 93.06 89 VAL A CA 1
ATOM 689 C C . VAL A 1 89 ? -13.319 -14.737 8.913 1.00 93.06 89 VAL A C 1
ATOM 691 O O . VAL A 1 89 ? -13.538 -15.533 8.004 1.00 93.06 89 VAL A O 1
ATOM 694 N N . GLY A 1 90 ? -12.378 -13.790 8.809 1.00 94.25 90 GLY A N 1
ATOM 695 C CA . GLY A 1 90 ? -11.602 -13.557 7.585 1.00 94.25 90 GLY A CA 1
ATOM 696 C C . GLY A 1 90 ? -11.329 -12.080 7.302 1.00 94.25 90 GLY A C 1
ATOM 697 O O . GLY A 1 90 ? -11.157 -11.287 8.228 1.00 94.25 90 GLY A O 1
ATOM 698 N N . GLN A 1 91 ? -11.306 -11.721 6.020 1.00 95.81 91 GLN A N 1
ATOM 699 C CA . GLN A 1 91 ? -11.081 -10.356 5.555 1.00 95.81 91 GLN A CA 1
ATOM 700 C C . GLN A 1 91 ? -12.044 -9.995 4.423 1.00 95.81 91 GLN A C 1
ATOM 702 O O . GLN A 1 91 ? -12.294 -10.821 3.544 1.00 95.81 91 GLN A O 1
ATOM 707 N N . ASP A 1 92 ? -12.503 -8.750 4.426 1.00 96.19 92 ASP A N 1
ATOM 708 C CA . ASP A 1 92 ? -13.335 -8.169 3.378 1.00 96.19 92 ASP A CA 1
ATOM 709 C C . ASP A 1 92 ? -12.583 -7.031 2.686 1.00 96.19 92 ASP A C 1
ATOM 711 O O . ASP A 1 92 ? -11.971 -6.182 3.342 1.00 96.19 92 ASP A O 1
ATOM 715 N N . LEU A 1 93 ? -12.660 -6.977 1.356 1.00 96.25 93 LEU A N 1
ATOM 716 C CA . LEU A 1 93 ? -12.189 -5.823 0.595 1.00 96.25 93 LEU A CA 1
ATOM 717 C C . LEU A 1 93 ? -13.101 -4.624 0.889 1.00 96.25 93 LEU A C 1
ATOM 719 O O . LEU A 1 93 ? -14.298 -4.663 0.608 1.00 96.25 93 LEU A O 1
ATOM 723 N N . VAL A 1 94 ? -12.528 -3.549 1.426 1.00 95.50 94 VAL A N 1
ATOM 724 C CA . VAL A 1 94 ? -13.225 -2.271 1.633 1.00 95.50 94 VAL A CA 1
ATOM 725 C C . VAL A 1 94 ? -13.188 -1.467 0.340 1.00 95.50 94 VAL A C 1
ATOM 727 O O . VAL A 1 94 ? -14.227 -1.030 -0.149 1.00 95.50 94 VAL A O 1
ATOM 730 N N . THR A 1 95 ? -11.988 -1.308 -0.226 1.00 96.31 95 THR A N 1
ATOM 731 C CA . THR A 1 95 ? -11.759 -0.521 -1.441 1.00 96.31 95 THR A CA 1
ATOM 732 C C . THR A 1 95 ? -10.547 -1.054 -2.195 1.00 96.31 95 THR A C 1
ATOM 734 O O . THR A 1 95 ? -9.457 -1.094 -1.635 1.00 96.31 95 THR A O 1
ATOM 737 N N . GLY A 1 96 ? -10.711 -1.376 -3.481 1.00 96.44 96 GLY A N 1
ATOM 738 C CA . GLY A 1 96 ? -9.585 -1.573 -4.399 1.00 96.44 96 GLY A CA 1
ATOM 739 C C . GLY A 1 96 ? -9.068 -0.232 -4.928 1.00 96.44 96 GLY A C 1
ATOM 740 O O . GLY A 1 96 ? -9.863 0.615 -5.347 1.00 96.44 96 GLY A O 1
ATOM 741 N N . ILE A 1 97 ? -7.753 -0.015 -4.892 1.00 97.31 97 ILE A N 1
ATOM 742 C CA . ILE A 1 97 ? -7.114 1.232 -5.342 1.00 97.31 97 ILE A CA 1
ATOM 743 C C . ILE A 1 97 ? -6.425 1.041 -6.693 1.00 97.31 97 ILE A C 1
ATOM 745 O O . ILE A 1 97 ? -6.624 1.881 -7.581 1.00 97.31 97 ILE A O 1
ATOM 749 N N . ALA A 1 98 ? -5.647 -0.032 -6.834 1.00 96.75 98 ALA A N 1
ATOM 750 C CA . ALA A 1 98 ? -4.919 -0.391 -8.047 1.00 96.75 98 ALA A CA 1
ATOM 751 C C . ALA A 1 98 ? -4.720 -1.912 -8.139 1.00 96.75 98 ALA A C 1
ATOM 753 O O . ALA A 1 98 ? -4.496 -2.569 -7.124 1.00 96.75 98 ALA A O 1
ATOM 754 N N . GLU A 1 99 ? -4.774 -2.436 -9.361 1.00 96.69 99 GLU A N 1
ATOM 755 C CA . GLU A 1 99 ? -4.400 -3.812 -9.715 1.00 96.69 99 GLU A CA 1
ATOM 756 C C . GLU A 1 99 ? -3.913 -3.791 -11.172 1.00 96.69 99 GLU A C 1
ATOM 758 O O . GLU A 1 99 ? -4.608 -4.190 -12.108 1.00 96.69 99 GLU A O 1
ATOM 763 N N . ASP A 1 100 ? -2.730 -3.214 -11.378 1.00 95.25 100 ASP A N 1
ATOM 764 C CA . ASP A 1 100 ? -2.255 -2.813 -12.701 1.00 95.25 100 ASP A CA 1
ATOM 765 C C . ASP A 1 100 ? -0.902 -3.439 -13.043 1.00 95.25 100 ASP A C 1
ATOM 767 O O . ASP A 1 100 ? -0.042 -3.663 -12.189 1.00 95.25 100 ASP A O 1
ATOM 771 N N . LYS A 1 101 ? -0.685 -3.675 -14.342 1.00 96.88 101 LYS A N 1
ATOM 772 C CA . LYS A 1 101 ? 0.636 -3.965 -14.912 1.00 96.88 101 LYS A CA 1
ATOM 773 C C . LYS A 1 101 ? 1.091 -2.759 -15.714 1.00 96.88 101 LYS A C 1
ATOM 775 O O . LYS A 1 101 ? 0.492 -2.432 -16.734 1.00 96.88 101 LYS A O 1
ATOM 780 N N . LEU A 1 102 ? 2.155 -2.127 -15.247 1.00 97.19 102 LEU A N 1
ATOM 781 C CA . LEU A 1 102 ? 2.667 -0.859 -15.738 1.00 97.19 102 LEU A CA 1
ATOM 782 C C . LEU A 1 102 ? 4.060 -1.030 -16.340 1.00 97.19 102 LEU A C 1
ATOM 784 O O . LEU A 1 102 ? 4.827 -1.930 -15.983 1.00 97.19 102 LEU A O 1
ATOM 788 N N . THR A 1 103 ? 4.429 -0.118 -17.225 1.00 97.06 103 THR A N 1
ATOM 789 C CA . THR A 1 103 ? 5.840 0.127 -17.531 1.00 97.06 103 THR A CA 1
ATOM 790 C C . THR A 1 103 ? 6.542 0.798 -16.342 1.00 97.06 103 THR A C 1
ATOM 792 O O . THR A 1 103 ? 5.903 1.311 -15.422 1.00 97.06 103 THR A O 1
ATOM 795 N N . VAL A 1 104 ? 7.879 0.820 -16.351 1.00 96.12 104 VAL A N 1
ATOM 796 C CA . VAL A 1 104 ? 8.676 1.480 -15.298 1.00 96.12 104 VAL A CA 1
ATOM 797 C C . VAL A 1 104 ? 8.342 2.973 -15.187 1.00 96.12 104 VAL A C 1
ATOM 799 O O . VAL A 1 104 ? 8.183 3.477 -14.077 1.00 96.12 104 VAL A O 1
ATOM 802 N N . ASP A 1 105 ? 8.202 3.667 -16.320 1.00 96.38 105 ASP A N 1
ATOM 803 C CA . ASP A 1 105 ? 7.866 5.097 -16.361 1.00 96.38 105 ASP A CA 1
ATOM 804 C C . ASP A 1 105 ? 6.448 5.369 -15.835 1.00 96.38 105 ASP A C 1
ATOM 806 O O . ASP A 1 105 ? 6.235 6.237 -14.985 1.00 96.38 105 ASP A O 1
ATOM 810 N N . GLU A 1 106 ? 5.473 4.564 -16.265 1.00 97.81 106 GLU A N 1
ATOM 811 C CA . GLU A 1 106 ? 4.101 4.660 -15.766 1.00 97.81 106 GLU A CA 1
ATOM 812 C C . GLU A 1 106 ? 4.023 4.422 -14.260 1.00 97.81 106 GLU A C 1
ATOM 814 O O . GLU A 1 106 ? 3.341 5.182 -13.572 1.00 97.81 106 GLU A O 1
ATOM 819 N N . ALA A 1 107 ? 4.734 3.418 -13.742 1.00 97.69 107 ALA A N 1
ATOM 820 C CA . ALA A 1 107 ? 4.790 3.143 -12.311 1.00 97.69 107 ALA A CA 1
ATOM 821 C C . ALA A 1 107 ? 5.430 4.303 -11.538 1.00 97.69 107 ALA A C 1
ATOM 823 O O . ALA A 1 107 ? 4.859 4.765 -10.550 1.00 97.69 107 ALA A O 1
ATOM 824 N N . ALA A 1 108 ? 6.562 4.835 -12.009 1.00 97.62 108 ALA A N 1
ATOM 825 C CA . ALA A 1 108 ? 7.228 5.971 -11.373 1.00 97.62 108 ALA A CA 1
ATOM 826 C C . ALA A 1 108 ? 6.319 7.212 -11.282 1.00 97.62 108 ALA A C 1
ATOM 828 O O . ALA A 1 108 ? 6.372 7.950 -10.296 1.00 97.62 108 ALA A O 1
ATOM 829 N N . ARG A 1 109 ? 5.454 7.425 -12.281 1.00 97.88 109 ARG A N 1
ATOM 830 C CA . ARG A 1 109 ? 4.485 8.529 -12.308 1.00 97.88 109 ARG A CA 1
ATOM 831 C C . ARG A 1 109 ? 3.246 8.277 -11.442 1.00 97.88 109 ARG A C 1
ATOM 833 O O . ARG A 1 109 ? 2.743 9.222 -10.842 1.00 97.88 109 ARG A O 1
ATOM 840 N N . GLN A 1 110 ? 2.734 7.047 -11.404 1.00 98.25 110 GLN A N 1
ATOM 841 C CA . GLN A 1 110 ? 1.436 6.733 -10.789 1.00 98.25 110 GLN A CA 1
ATOM 842 C C . GLN A 1 110 ? 1.520 6.372 -9.304 1.00 98.25 110 GLN A C 1
ATOM 844 O O . GLN A 1 110 ? 0.597 6.675 -8.550 1.00 98.25 110 GLN A O 1
ATOM 849 N N . LEU A 1 111 ? 2.623 5.767 -8.858 1.00 98.38 111 LEU A N 1
ATOM 850 C CA . LEU A 1 111 ? 2.794 5.307 -7.475 1.00 98.38 111 LEU A CA 1
ATOM 851 C C . LEU A 1 111 ? 2.517 6.381 -6.400 1.00 98.38 111 LEU A C 1
ATOM 853 O O . LEU A 1 111 ? 1.823 6.065 -5.429 1.00 98.38 111 LEU A O 1
ATOM 857 N N . PRO A 1 112 ? 2.959 7.648 -6.545 1.00 97.06 112 PRO A N 1
ATOM 858 C CA . PRO A 1 112 ? 2.642 8.684 -5.560 1.00 97.06 112 PRO A CA 1
ATOM 859 C C . PRO A 1 112 ? 1.136 8.952 -5.420 1.00 97.06 11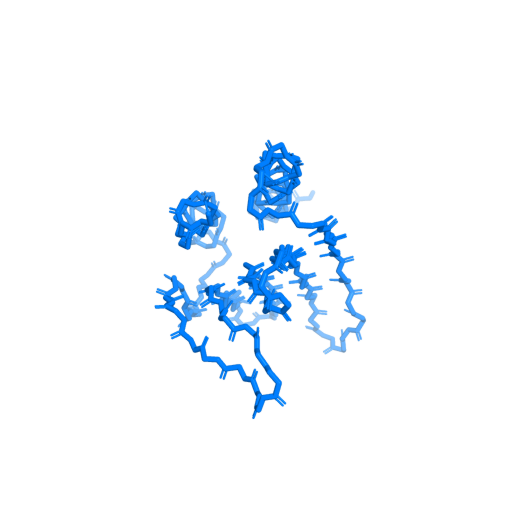2 PRO A C 1
ATOM 861 O O . PRO A 1 112 ? 0.645 9.158 -4.311 1.00 97.06 112 PRO A O 1
ATOM 864 N N . GLU A 1 113 ? 0.389 8.920 -6.528 1.00 97.44 113 GLU A N 1
ATOM 865 C CA . GLU A 1 113 ? -1.067 9.102 -6.522 1.00 97.44 113 GLU A CA 1
ATOM 866 C C . GLU A 1 113 ? -1.780 7.875 -5.939 1.00 97.44 113 GLU A C 1
ATOM 868 O O . GLU A 1 113 ? -2.722 8.023 -5.158 1.00 97.44 113 GLU A O 1
ATOM 873 N N . ILE A 1 114 ? -1.303 6.666 -6.256 1.00 97.94 114 ILE A N 1
ATOM 874 C CA . ILE A 1 114 ? -1.805 5.416 -5.666 1.00 97.94 114 ILE A CA 1
ATOM 875 C C . ILE A 1 114 ? -1.648 5.453 -4.143 1.00 97.94 114 ILE A C 1
ATOM 877 O O . ILE A 1 114 ? -2.614 5.189 -3.429 1.00 97.94 114 ILE A O 1
ATOM 881 N N . ALA A 1 115 ? -0.478 5.848 -3.634 1.00 97.31 115 ALA A N 1
ATOM 882 C CA . ALA A 1 115 ? -0.241 5.955 -2.195 1.00 97.31 115 ALA A CA 1
ATOM 883 C C . ALA A 1 115 ? -1.113 7.028 -1.526 1.00 97.31 115 ALA A C 1
ATOM 885 O O . ALA A 1 115 ? -1.607 6.805 -0.421 1.00 97.31 115 ALA A O 1
ATOM 886 N N . GLU A 1 116 ? -1.341 8.170 -2.183 1.00 96.62 116 GLU A N 1
ATOM 887 C CA . GLU A 1 116 ? -2.253 9.206 -1.680 1.00 96.62 116 GLU A CA 1
ATOM 888 C C . GLU A 1 116 ? -3.692 8.684 -1.575 1.00 96.62 116 GLU A C 1
ATOM 890 O O . GLU A 1 116 ? -4.333 8.831 -0.529 1.00 96.62 116 GLU A O 1
ATOM 895 N N . ARG A 1 117 ? -4.190 8.030 -2.634 1.00 97.12 117 ARG A N 1
ATOM 896 C CA . ARG A 1 117 ? -5.529 7.423 -2.666 1.00 97.12 117 ARG A CA 1
ATOM 897 C C . ARG A 1 117 ? -5.668 6.334 -1.609 1.00 97.12 117 ARG A C 1
ATOM 899 O O . ARG A 1 117 ? -6.675 6.314 -0.906 1.00 97.12 117 ARG A O 1
ATOM 906 N N . LEU A 1 118 ? -4.654 5.481 -1.464 1.00 97.19 118 LEU A N 1
ATOM 907 C CA . LEU A 1 118 ? -4.607 4.435 -0.448 1.00 97.19 118 LEU A CA 1
ATOM 908 C C . LEU A 1 118 ? -4.690 5.042 0.958 1.00 97.19 118 LEU A C 1
ATOM 910 O O . LEU A 1 118 ? -5.616 4.736 1.699 1.00 97.19 118 LEU A O 1
ATOM 914 N N . CYS A 1 119 ? -3.803 5.981 1.295 1.00 95.75 119 CYS A N 1
ATOM 915 C CA . CYS A 1 119 ? -3.750 6.616 2.620 1.00 95.75 119 CYS A CA 1
ATOM 916 C C . CYS A 1 119 ? -4.950 7.528 2.941 1.00 95.75 119 CYS A C 1
ATOM 918 O O . CYS A 1 119 ? -5.066 8.006 4.075 1.00 95.75 119 CYS A O 1
ATOM 920 N N . SER A 1 120 ? -5.802 7.807 1.953 1.00 93.69 120 SER A N 1
ATOM 921 C CA . SER A 1 120 ? -7.051 8.564 2.101 1.00 93.69 120 SER A CA 1
ATOM 922 C C . SER A 1 120 ? -8.293 7.666 2.124 1.00 93.69 120 SER A C 1
ATOM 924 O O . SER A 1 120 ? -9.378 8.130 2.479 1.00 93.69 120 SER A O 1
ATOM 926 N N . ALA A 1 121 ? -8.157 6.394 1.741 1.00 89.25 121 ALA A N 1
ATOM 927 C CA . ALA A 1 121 ? -9.220 5.400 1.792 1.00 89.25 121 ALA A CA 1
ATOM 928 C C . ALA A 1 121 ? -9.344 4.812 3.205 1.00 89.25 121 ALA A C 1
ATOM 930 O O . ALA A 1 121 ? -8.410 4.888 3.993 1.00 89.25 121 ALA A O 1
ATOM 931 N N . GLY A 1 122 ? -10.501 4.225 3.529 1.00 67.94 122 GLY A N 1
ATOM 932 C CA . GLY A 1 122 ? -10.746 3.603 4.835 1.00 67.94 122 GLY A CA 1
ATOM 933 C C . GLY A 1 122 ? -10.764 4.622 5.978 1.00 67.94 122 GLY A C 1
ATOM 934 O O . GLY A 1 122 ? -9.743 4.967 6.561 1.00 67.94 122 GLY A O 1
ATOM 935 N N . THR A 1 123 ? -11.934 5.142 6.336 1.00 67.69 123 THR A N 1
ATOM 936 C CA . THR A 1 123 ? -12.048 6.004 7.520 1.00 67.69 123 THR A CA 1
ATOM 937 C C . THR A 1 123 ? -12.167 5.153 8.779 1.00 67.69 123 THR A C 1
ATOM 939 O O . THR A 1 123 ? -13.091 4.347 8.878 1.00 67.69 123 THR A O 1
ATOM 942 N N . VAL A 1 124 ? -11.254 5.374 9.728 1.00 60.41 124 VAL A N 1
ATOM 943 C CA . VAL A 1 124 ? -11.248 4.790 11.082 1.00 60.41 124 VAL A CA 1
ATOM 944 C C . VAL A 1 124 ? -11.817 5.729 12.130 1.00 60.41 124 VAL A C 1
ATOM 946 O O . VAL A 1 124 ? -11.515 6.939 12.006 1.00 60.41 124 VAL A O 1
#